Protein AF-A0A1G4NXT3-F1 (afdb_monomer_lite)

Structure (mmCIF, N/CA/C/O backbone):
data_AF-A0A1G4NXT3-F1
#
_entry.id   AF-A0A1G4NXT3-F1
#
loop_
_atom_site.group_PDB
_atom_site.id
_atom_site.type_symbol
_atom_site.label_atom_id
_atom_site.label_alt_id
_atom_site.label_comp_id
_atom_site.label_asym_id
_atom_site.label_entity_id
_atom_site.label_seq_id
_atom_site.pdbx_PDB_ins_code
_atom_site.Cartn_x
_atom_site.Cartn_y
_atom_site.Cartn_z
_atom_site.occupancy
_atom_site.B_iso_or_equiv
_atom_site.auth_seq_id
_atom_si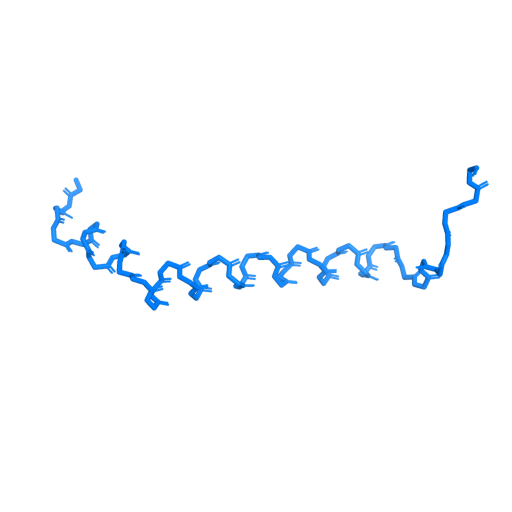te.auth_comp_id
_atom_site.auth_asym_id
_atom_site.auth_atom_id
_atom_site.pdbx_PDB_model_num
ATOM 1 N N . MET A 1 1 ? -10.851 16.164 18.278 1.00 63.56 1 MET A N 1
ATOM 2 C CA . MET A 1 1 ? -11.104 14.921 17.516 1.00 63.56 1 MET A CA 1
ATOM 3 C C . MET A 1 1 ? -11.850 13.963 18.416 1.00 63.56 1 MET A C 1
ATOM 5 O O . MET A 1 1 ? -11.440 13.800 19.559 1.00 63.56 1 MET A O 1
ATOM 9 N N . ASP A 1 2 ? -12.933 13.364 17.928 1.00 83.06 2 ASP A N 1
ATOM 10 C CA . ASP A 1 2 ? -13.679 12.368 18.694 1.00 83.06 2 ASP A CA 1
ATOM 11 C C . ASP A 1 2 ? -12.834 11.105 18.885 1.00 83.06 2 ASP A C 1
ATOM 13 O O . ASP A 1 2 ? -12.453 10.436 17.924 1.00 83.06 2 ASP A O 1
ATOM 17 N N . ASN A 1 3 ? -12.548 10.754 20.139 1.00 87.25 3 ASN A N 1
ATOM 18 C CA . ASN A 1 3 ? -11.711 9.597 20.483 1.00 87.25 3 ASN A CA 1
ATOM 19 C C . ASN A 1 3 ? -12.271 8.265 19.945 1.00 87.25 3 ASN A C 1
ATOM 21 O O . ASN A 1 3 ? -11.516 7.333 19.672 1.00 87.25 3 ASN A O 1
ATOM 25 N N . ASN A 1 4 ? -13.592 8.178 19.763 1.00 91.50 4 ASN A N 1
ATOM 26 C CA . ASN A 1 4 ? -14.258 6.999 19.208 1.00 91.50 4 ASN A CA 1
ATOM 27 C C . ASN A 1 4 ? -13.991 6.835 17.705 1.00 91.50 4 ASN A C 1
ATOM 29 O O . ASN A 1 4 ? -13.810 5.712 17.238 1.00 91.50 4 ASN A O 1
ATOM 33 N N . LEU A 1 5 ? -13.897 7.947 16.965 1.00 92.00 5 LEU A N 1
ATOM 34 C CA . LEU A 1 5 ? -13.547 7.934 15.545 1.00 92.00 5 LEU A CA 1
ATOM 35 C C . LEU A 1 5 ? -12.120 7.406 15.353 1.00 92.00 5 LEU A C 1
ATOM 37 O O . LEU A 1 5 ? -11.887 6.532 14.524 1.00 92.00 5 LEU A O 1
ATOM 41 N N . LEU A 1 6 ? -11.174 7.887 16.164 1.00 92.19 6 LEU A N 1
ATOM 42 C CA . LEU A 1 6 ? -9.783 7.432 16.101 1.00 92.19 6 LEU A CA 1
ATOM 43 C C . LEU A 1 6 ? -9.658 5.940 16.421 1.00 92.19 6 LEU A C 1
ATOM 45 O O . LEU A 1 6 ? -8.984 5.223 15.690 1.00 92.19 6 LEU A O 1
ATOM 49 N N . LYS A 1 7 ? -10.370 5.441 17.440 1.00 92.12 7 LYS A N 1
ATOM 50 C CA . LYS A 1 7 ? -10.402 4.000 17.745 1.00 92.12 7 LYS A CA 1
ATOM 51 C C . LYS A 1 7 ? -10.926 3.159 16.584 1.00 92.12 7 LYS A C 1
ATOM 53 O O . LYS A 1 7 ? -10.371 2.097 16.328 1.00 92.12 7 LYS A O 1
ATOM 58 N N . TYR A 1 8 ? -11.961 3.625 15.886 1.00 94.25 8 TYR A N 1
ATOM 59 C CA . TYR A 1 8 ? -12.488 2.945 14.703 1.00 94.25 8 TYR A CA 1
ATOM 60 C C . TYR A 1 8 ? -11.462 2.912 13.558 1.00 94.25 8 TYR A C 1
ATOM 62 O O . TYR A 1 8 ? -11.207 1.849 12.988 1.00 94.25 8 TYR A O 1
ATOM 70 N N . LEU A 1 9 ? -10.817 4.048 13.274 1.00 92.12 9 LEU A N 1
ATOM 71 C CA . LEU A 1 9 ? -9.786 4.154 12.235 1.00 92.12 9 LEU A CA 1
ATOM 72 C C . LEU A 1 9 ? -8.544 3.303 12.538 1.00 92.12 9 LEU A C 1
ATOM 74 O O . LEU A 1 9 ? -7.910 2.796 11.617 1.00 92.12 9 LEU A O 1
ATOM 78 N N . SER A 1 10 ? -8.216 3.104 13.816 1.00 94.94 10 SER A N 1
ATOM 79 C CA . SER A 1 10 ? -7.104 2.255 14.260 1.00 94.94 10 SER A CA 1
ATOM 80 C C . SER A 1 10 ? -7.422 0.754 14.294 1.00 94.94 10 SER A C 1
ATOM 82 O O . SER A 1 10 ? -6.565 -0.033 14.697 1.00 94.94 10 SER A O 1
ATOM 84 N N . THR A 1 11 ? -8.622 0.317 13.900 1.00 96.69 11 THR A N 1
ATOM 85 C CA . THR A 1 11 ? -8.919 -1.121 13.806 1.00 96.69 11 THR A CA 1
ATOM 86 C C . THR A 1 11 ? -8.143 -1.764 12.654 1.00 96.69 11 THR A C 1
ATOM 88 O O . THR A 1 11 ? -7.980 -1.164 11.593 1.00 96.69 11 THR A O 1
ATOM 91 N N . VAL A 1 12 ? -7.694 -3.011 12.849 1.00 96.75 12 VAL A N 1
ATOM 92 C CA . VAL A 1 12 ? -6.917 -3.797 11.867 1.00 96.75 12 VAL A CA 1
ATOM 93 C C . VAL A 1 12 ? -7.479 -3.731 10.435 1.00 96.75 12 VAL A C 1
ATOM 95 O O . VAL A 1 12 ? -6.707 -3.419 9.528 1.00 96.75 12 VAL A O 1
ATOM 98 N N . PRO A 1 13 ? -8.784 -3.973 10.183 1.00 95.56 13 PRO A N 1
ATOM 99 C CA . PRO A 1 13 ? -9.312 -3.921 8.820 1.00 95.56 13 PRO A CA 1
ATOM 100 C C . PRO A 1 13 ? -9.285 -2.509 8.216 1.00 95.56 13 PRO A C 1
ATOM 102 O O . PRO A 1 13 ? -8.982 -2.362 7.034 1.00 95.56 13 PRO A O 1
ATOM 105 N N . VAL A 1 14 ? -9.570 -1.468 9.007 1.00 96.44 14 VAL A N 1
ATOM 106 C CA . VAL A 1 14 ? -9.661 -0.085 8.509 1.00 96.44 14 VAL A CA 1
ATOM 107 C C . VAL A 1 14 ? -8.275 0.470 8.205 1.00 96.44 14 VAL A C 1
ATOM 109 O O . VAL A 1 14 ? -8.043 0.989 7.113 1.00 96.44 14 VAL A O 1
ATOM 112 N N . ILE A 1 15 ? -7.327 0.303 9.127 1.00 97.12 15 ILE A N 1
ATOM 113 C CA . ILE A 1 15 ? -5.957 0.760 8.898 1.00 97.12 15 ILE A CA 1
ATOM 114 C C . ILE A 1 15 ? -5.268 -0.053 7.801 1.00 97.12 15 ILE A C 1
ATOM 116 O O . ILE A 1 15 ? -4.530 0.513 6.999 1.00 97.12 15 ILE A O 1
ATOM 120 N N . GLY A 1 16 ? -5.568 -1.354 7.704 1.00 97.56 16 GLY A N 1
ATOM 121 C CA . GLY A 1 16 ? -5.095 -2.212 6.621 1.00 97.56 16 GLY A CA 1
ATOM 122 C C . GLY A 1 16 ? -5.598 -1.745 5.256 1.00 97.56 16 GLY A C 1
ATOM 123 O O . GLY A 1 16 ? -4.805 -1.628 4.325 1.00 97.56 16 GLY A O 1
ATOM 124 N N . ALA A 1 17 ? -6.883 -1.398 5.140 1.00 97.31 17 ALA A N 1
ATOM 125 C CA . ALA A 1 17 ? -7.441 -0.858 3.901 1.00 97.31 17 ALA A CA 1
ATOM 126 C C . ALA A 1 17 ? -6.789 0.476 3.504 1.00 97.31 17 ALA A C 1
ATOM 128 O O . ALA A 1 17 ? -6.423 0.651 2.341 1.00 97.31 17 ALA A O 1
ATOM 129 N N . ILE A 1 18 ? -6.590 1.393 4.459 1.00 97.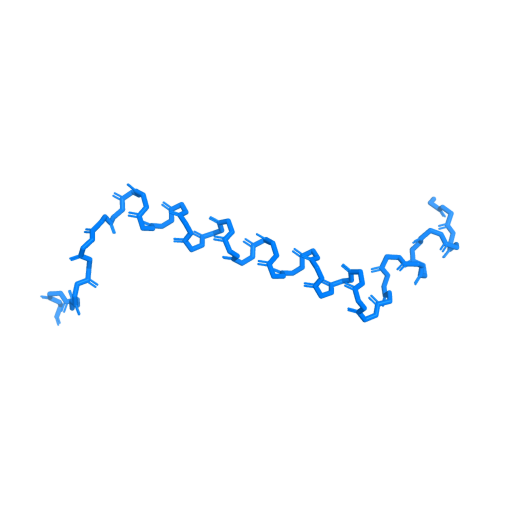62 18 ILE A N 1
ATOM 130 C CA . ILE A 1 18 ? -5.912 2.677 4.213 1.00 97.62 18 ILE A CA 1
ATOM 131 C C . ILE A 1 18 ? -4.470 2.441 3.756 1.00 97.62 18 ILE A C 1
ATOM 133 O O . ILE A 1 18 ? -4.041 3.017 2.757 1.00 97.62 18 ILE A O 1
ATOM 137 N N . TRP A 1 19 ? -3.739 1.566 4.449 1.00 97.31 19 TRP A N 1
ATOM 138 C CA . TRP A 1 19 ? -2.342 1.273 4.144 1.00 97.31 19 TRP A CA 1
ATOM 139 C C . TRP A 1 19 ? -2.174 0.640 2.763 1.00 97.31 19 TRP A C 1
ATOM 141 O O . TRP A 1 19 ? -1.402 1.140 1.950 1.00 97.31 19 TRP A O 1
ATOM 151 N N . ILE A 1 20 ? -2.944 -0.408 2.459 1.00 98.06 20 ILE A N 1
ATOM 152 C CA . ILE A 1 20 ? -2.863 -1.099 1.168 1.00 98.06 20 ILE A CA 1
ATOM 153 C C . ILE A 1 20 ? -3.308 -0.185 0.027 1.00 98.06 20 ILE A C 1
ATOM 155 O O . ILE A 1 20 ? -2.665 -0.181 -1.018 1.00 98.06 20 ILE A O 1
ATOM 159 N N . THR A 1 21 ? -4.345 0.633 0.223 1.00 98.19 21 THR A N 1
ATOM 160 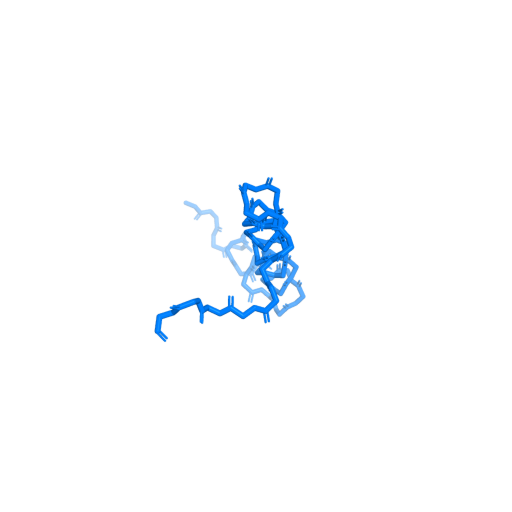C CA . THR A 1 21 ? -4.778 1.604 -0.796 1.00 98.19 21 THR A CA 1
ATOM 161 C C . THR A 1 21 ? -3.689 2.639 -1.063 1.00 98.19 21 THR A C 1
ATOM 163 O O . THR A 1 21 ? -3.389 2.932 -2.219 1.00 98.19 21 THR A O 1
ATOM 166 N N . PHE A 1 22 ? -3.057 3.158 -0.009 1.00 98.19 22 PHE A N 1
ATOM 167 C CA . PHE A 1 22 ? -1.956 4.108 -0.134 1.00 98.19 22 PHE A CA 1
ATOM 168 C C . PHE A 1 22 ? -0.743 3.491 -0.843 1.00 98.19 22 PHE A C 1
ATOM 170 O O . PHE A 1 22 ? -0.226 4.076 -1.794 1.00 98.19 22 PHE A O 1
ATOM 177 N N . THR A 1 23 ? -0.317 2.290 -0.438 1.00 98.00 23 THR A N 1
ATOM 178 C CA . THR A 1 23 ? 0.786 1.572 -1.092 1.00 98.00 23 THR A CA 1
ATOM 179 C C . THR A 1 23 ? 0.462 1.247 -2.549 1.00 98.00 23 THR A C 1
ATOM 181 O O . THR A 1 23 ? 1.312 1.439 -3.414 1.00 98.00 23 THR A O 1
ATOM 184 N N . ALA A 1 24 ? -0.760 0.803 -2.849 1.00 98.38 24 ALA A N 1
ATOM 185 C CA . ALA A 1 24 ? -1.183 0.504 -4.213 1.00 98.38 24 ALA A CA 1
ATOM 186 C C . ALA A 1 24 ? -1.157 1.758 -5.094 1.00 98.38 24 ALA A C 1
ATOM 188 O O . ALA A 1 24 ? -0.587 1.718 -6.181 1.00 98.38 24 ALA A O 1
ATOM 189 N N . ALA A 1 25 ? -1.703 2.878 -4.610 1.00 98.38 25 ALA A N 1
ATOM 190 C CA . ALA A 1 25 ? -1.654 4.149 -5.325 1.00 98.38 25 ALA A CA 1
ATOM 191 C C . ALA A 1 25 ? -0.205 4.563 -5.609 1.00 98.38 25 ALA A C 1
ATOM 193 O O . ALA A 1 25 ? 0.133 4.851 -6.750 1.00 98.38 25 ALA A O 1
ATOM 194 N N . LEU A 1 26 ? 0.677 4.497 -4.608 1.00 98.12 26 LEU A N 1
ATOM 195 C CA . LEU A 1 26 ? 2.099 4.801 -4.773 1.00 98.12 26 LEU A CA 1
ATOM 196 C C . LEU A 1 26 ? 2.739 3.936 -5.877 1.00 98.12 26 LEU A C 1
ATOM 198 O O . LEU A 1 26 ? 3.373 4.470 -6.786 1.00 98.12 26 LEU A O 1
ATOM 202 N N . VAL A 1 27 ? 2.540 2.615 -5.841 1.00 97.56 27 VAL A N 1
ATOM 203 C CA . VAL A 1 27 ? 3.105 1.686 -6.837 1.00 97.56 27 VAL A CA 1
ATOM 204 C C . VAL A 1 27 ? 2.543 1.937 -8.241 1.00 97.56 27 VAL A C 1
ATOM 206 O O . VAL A 1 27 ? 3.292 1.867 -9.217 1.00 97.56 27 VAL A O 1
ATOM 209 N N . ILE A 1 28 ? 1.252 2.251 -8.363 1.00 97.94 28 ILE A N 1
ATOM 210 C CA . ILE A 1 28 ? 0.615 2.585 -9.646 1.00 97.94 28 ILE A CA 1
ATOM 211 C C . ILE A 1 28 ? 1.228 3.859 -10.228 1.00 97.94 28 ILE A C 1
ATOM 213 O O . ILE A 1 28 ? 1.582 3.890 -11.404 1.00 97.94 28 ILE A O 1
ATOM 217 N N . GLU A 1 29 ? 1.393 4.895 -9.409 1.00 98.19 29 GLU A N 1
ATOM 218 C CA . GLU A 1 29 ? 1.967 6.170 -9.839 1.00 98.19 29 GLU A CA 1
ATOM 219 C C . GLU A 1 29 ? 3.428 6.003 -10.281 1.00 98.19 29 GLU A C 1
ATOM 221 O O . GLU A 1 29 ? 3.806 6.525 -11.330 1.00 98.19 29 GLU A O 1
ATOM 226 N N . ILE A 1 30 ? 4.227 5.211 -9.552 1.00 96.88 30 ILE A N 1
ATOM 227 C CA . ILE A 1 30 ? 5.603 4.876 -9.955 1.00 96.88 30 ILE A CA 1
ATOM 228 C C . ILE A 1 30 ? 5.617 4.204 -11.330 1.00 96.88 30 ILE A C 1
ATOM 230 O O . ILE A 1 30 ? 6.333 4.667 -12.214 1.00 96.88 30 ILE A O 1
ATOM 234 N N . ASN A 1 31 ? 4.811 3.159 -11.536 1.00 96.25 31 ASN A N 1
ATOM 235 C CA . ASN A 1 31 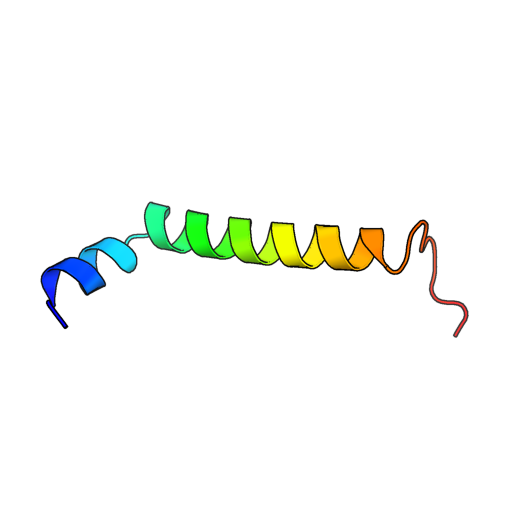? 4.773 2.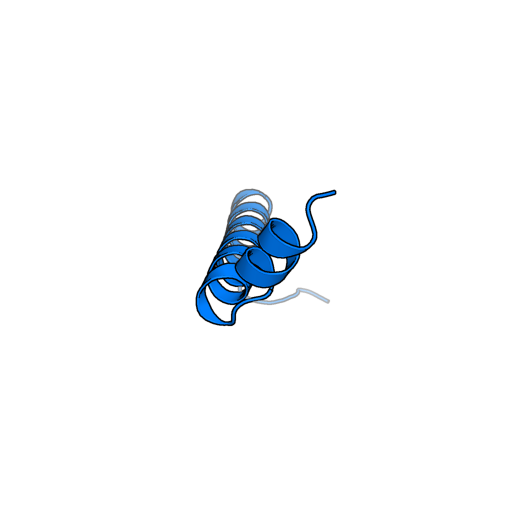447 -12.818 1.00 96.25 31 ASN A CA 1
ATOM 236 C C . ASN A 1 31 ? 4.153 3.288 -13.949 1.00 96.25 31 ASN A C 1
ATOM 238 O O . ASN A 1 31 ? 4.432 3.033 -15.117 1.00 96.25 31 ASN A O 1
ATOM 242 N N . ARG A 1 32 ? 3.340 4.310 -13.631 1.00 96.69 32 ARG A N 1
ATOM 243 C CA . ARG A 1 32 ? 2.826 5.264 -14.626 1.00 96.69 32 ARG A CA 1
ATOM 244 C C . ARG A 1 32 ? 3.906 6.237 -15.099 1.00 96.69 32 ARG A C 1
ATOM 246 O O . ARG A 1 32 ? 3.932 6.569 -16.280 1.00 96.69 32 ARG A O 1
ATOM 253 N N . PHE A 1 33 ? 4.758 6.728 -14.195 1.00 96.69 33 PHE A N 1
ATOM 254 C CA . PHE A 1 33 ? 5.830 7.672 -14.542 1.00 96.69 33 PHE A CA 1
ATOM 255 C C . PHE A 1 33 ? 7.079 6.982 -15.103 1.00 96.69 33 PHE A C 1
ATOM 257 O O . PHE A 1 33 ? 7.739 7.544 -15.974 1.00 96.69 33 PHE A O 1
ATOM 264 N N . PHE A 1 34 ? 7.380 5.773 -14.632 1.00 93.88 34 PHE A N 1
ATOM 265 C CA . PHE A 1 34 ? 8.516 4.962 -15.065 1.00 93.88 34 PHE A CA 1
ATOM 266 C C . PHE A 1 34 ? 8.021 3.572 -15.483 1.00 93.88 34 PHE A C 1
ATOM 268 O O . PHE A 1 34 ? 8.149 2.616 -14.713 1.00 93.88 34 PHE A O 1
ATOM 275 N N . PRO A 1 35 ? 7.405 3.455 -16.672 1.00 93.00 35 PRO A N 1
ATOM 276 C CA . PRO A 1 35 ? 6.956 2.164 -17.167 1.00 93.00 35 PRO A CA 1
ATOM 277 C C . PRO A 1 35 ? 8.148 1.251 -17.493 1.00 93.00 35 PRO A C 1
ATOM 279 O O . PRO A 1 35 ? 9.225 1.717 -17.866 1.00 93.00 35 PRO A O 1
ATOM 282 N N . ASP A 1 36 ? 7.929 -0.059 -17.356 1.00 88.75 36 ASP A N 1
ATOM 283 C CA . ASP A 1 36 ? 8.804 -1.125 -17.868 1.00 88.75 36 ASP A CA 1
ATOM 284 C C . ASP A 1 36 ? 10.237 -1.169 -17.291 1.00 88.75 36 ASP A C 1
ATOM 286 O O . ASP A 1 36 ? 11.205 -1.515 -17.975 1.00 88.75 36 ASP A O 1
ATOM 290 N N . VAL A 1 37 ? 10.387 -0.887 -15.990 1.00 92.00 37 VAL A N 1
ATOM 291 C CA . VAL A 1 37 ? 11.664 -1.053 -15.270 1.00 92.00 37 VAL A CA 1
ATOM 292 C C . VAL A 1 37 ? 11.913 -2.534 -14.951 1.00 92.00 37 VAL A C 1
ATOM 294 O O . VAL A 1 37 ? 11.493 -3.043 -13.913 1.00 92.00 37 VAL A O 1
ATOM 297 N N . LEU A 1 38 ? 12.618 -3.2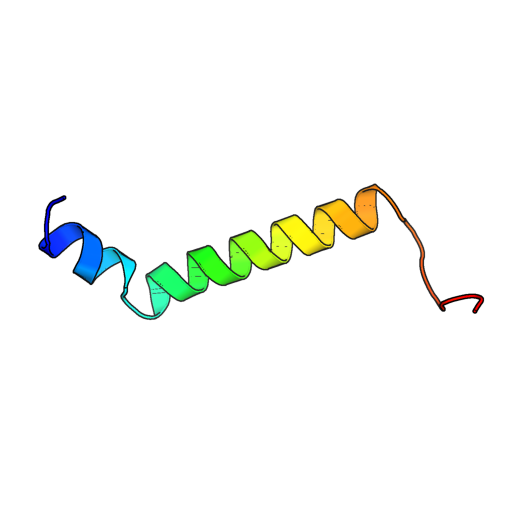35 -15.845 1.00 91.19 38 LEU A N 1
ATOM 298 C CA . LEU A 1 38 ? 13.008 -4.640 -15.648 1.00 91.19 38 LEU A CA 1
ATOM 299 C C . LEU A 1 38 ? 14.249 -4.798 -14.752 1.00 91.19 38 LEU A C 1
ATOM 301 O O . LEU A 1 38 ? 14.339 -5.742 -13.970 1.00 91.19 38 LEU A O 1
ATOM 305 N N . TYR A 1 39 ? 15.213 -3.885 -14.874 1.00 91.81 39 TYR A N 1
ATOM 306 C CA . TYR A 1 39 ? 16.424 -3.845 -14.055 1.00 91.81 39 TYR A CA 1
ATOM 307 C C . TYR A 1 39 ? 16.931 -2.406 -13.931 1.00 91.81 39 TYR A C 1
ATOM 309 O O . TYR A 1 39 ? 16.657 -1.558 -14.782 1.00 91.81 39 TYR A O 1
ATOM 317 N N . PHE A 1 40 ? 17.685 -2.127 -12.870 1.00 88.25 40 PHE A N 1
ATOM 318 C CA . PHE A 1 40 ? 18.391 -0.858 -12.733 1.00 88.25 40 PHE A CA 1
ATOM 319 C C . PHE A 1 40 ? 19.706 -0.931 -13.510 1.00 88.25 40 PHE A C 1
ATOM 321 O O . PHE A 1 40 ? 20.487 -1.854 -13.316 1.00 88.25 40 PHE A O 1
ATOM 328 N N . TYR A 1 41 ? 19.947 0.038 -14.392 1.00 78.31 41 TYR A N 1
ATOM 329 C CA . TYR A 1 41 ? 21.132 0.103 -15.259 1.00 78.31 41 TYR A CA 1
ATOM 330 C C . TYR A 1 41 ? 22.425 0.543 -14.524 1.00 78.31 41 TYR A C 1
ATOM 332 O O . TYR A 1 41 ? 23.419 0.866 -15.167 1.00 78.31 41 TYR A O 1
ATOM 340 N N . LEU A 1 42 ? 22.415 0.603 -13.188 1.00 69.69 42 LEU A N 1
ATOM 341 C CA . LEU A 1 42 ? 23.533 1.114 -12.385 1.00 69.69 42 LEU A CA 1
ATOM 342 C C . LEU A 1 42 ? 24.592 0.037 -12.123 1.00 69.69 42 LEU A C 1
ATOM 344 O O . LEU A 1 42 ? 24.193 -1.098 -11.780 1.00 69.69 42 LEU A O 1
#

pLDDT: mean 93.09, std 7.35, range [63.56, 98.38]

Foldseek 3Di:
DPPVVVVVCPDPVNVVVVVVVVVVVVVVVCCVVPPDCPDDPD

Organism: NCBI:txid1884664

InterPro domains:
  IPR002615 Photosystem I PsaJ, reaction centre subunit IX [MF_00522] (2-42)
  IPR002615 Photosystem I PsaJ, reaction centre subunit IX [PF01701] (4-38)
  IPR002615 Photosystem I PsaJ, reaction centre subunit IX [PTHR36082] (5-41)
  IPR036062 Photosystem I PsaJ, reaction centre subunit IX superfamily [SSF81544] (3-41)

Sequence (42 aa):
MDNNLLKYLSTVPVIGAIWITFTAALVIEINRFFPDVLYFYL

Radius of gyration: 16.43 Å; chains: 1; bounding box: 38×20×38 Å

Secondary structure (DSSP, 8-state):
--HHHHHHHTSHHHHHHHHHHHHHHHHHHHHHHSTT--S---